Protein AF-A0A2J8V232-F1 (afdb_monomer_lite)

pLDDT: mean 94.03, std 5.63, range [61.97, 98.62]

Sequence (91 aa):
MTLHTTRGSALLSWVNSLHVADPVEAVLQLQDCSIFIKIIDRIHGTEEGQQILKQPVSERLDFVCSFLQKNRKHPSSPECLVSAQKVLEGS

Secondary structure (DSSP, 8-state):
-PPPHHHHHHHHHHHHHT-SSS--SSGGGGTTSHHHHHHHHHHHTS-THHHHTTS-HHHHHHHHHHHHHHHSS-TT-SS-SS-HHHHHTT-

InterPro domains:
  IPR048724 Nuclear mitotic apparatus protein 1, N-terminal hook domain [PF21670] (6-91)

Structure (mmCIF, N/CA/C/O backbone):
data_AF-A0A2J8V232-F1
#
_entry.id   AF-A0A2J8V232-F1
#
loop_
_atom_site.group_PDB
_atom_site.id
_atom_site.type_symbol
_atom_site.label_atom_id
_atom_site.label_alt_id
_atom_site.label_comp_id
_atom_site.label_asym_id
_atom_site.label_entity_id
_atom_site.label_seq_id
_atom_site.pdbx_PDB_ins_code
_atom_site.Cartn_x
_atom_site.Cartn_y
_atom_site.Cartn_z
_atom_site.occupancy
_atom_site.B_iso_or_equiv
_atom_site.auth_seq_id
_atom_site.auth_comp_id
_atom_site.auth_asym_id
_atom_site.auth_atom_id
_atom_site.pdbx_PDB_model_num
ATOM 1 N N . MET A 1 1 ? 15.007 14.013 -5.955 1.00 77.19 1 MET A N 1
ATOM 2 C CA . MET A 1 1 ? 15.937 12.860 -5.932 1.00 77.19 1 MET A CA 1
ATOM 3 C C . MET A 1 1 ? 15.263 11.732 -6.684 1.00 77.19 1 MET A C 1
ATOM 5 O O . MET A 1 1 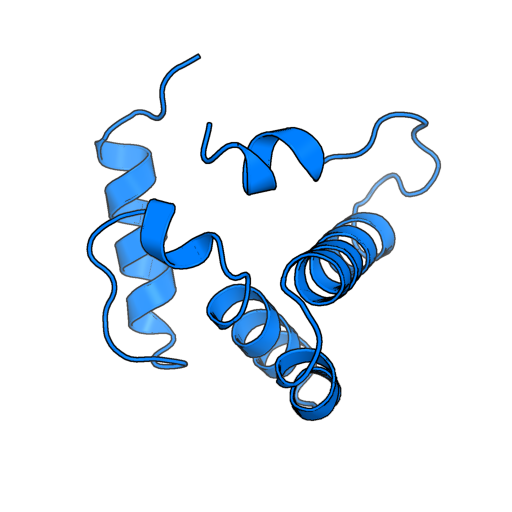? 14.068 11.579 -6.499 1.00 77.19 1 MET A O 1
ATOM 9 N N . THR A 1 2 ? 15.975 10.992 -7.530 1.00 85.75 2 THR A N 1
ATOM 10 C CA . THR A 1 2 ? 15.404 9.855 -8.268 1.00 85.75 2 THR A CA 1
ATOM 11 C C . THR A 1 2 ? 15.703 8.540 -7.548 1.00 85.75 2 THR A C 1
ATOM 13 O O . THR A 1 2 ? 16.730 8.406 -6.875 1.00 85.75 2 THR A O 1
ATOM 16 N N . LEU A 1 3 ? 14.799 7.566 -7.657 1.00 89.94 3 LEU A N 1
ATOM 17 C CA . LEU A 1 3 ? 15.006 6.234 -7.092 1.00 89.94 3 LEU A CA 1
ATOM 18 C C . LEU A 1 3 ? 16.075 5.482 -7.899 1.00 89.94 3 LEU A C 1
ATOM 20 O O . LEU A 1 3 ? 15.958 5.333 -9.111 1.00 89.94 3 LEU A O 1
ATOM 24 N N . HIS A 1 4 ? 17.107 4.974 -7.223 1.00 94.06 4 HIS A N 1
ATOM 25 C CA . HIS A 1 4 ? 18.121 4.140 -7.867 1.00 94.06 4 HIS A CA 1
ATOM 26 C C . HIS A 1 4 ? 17.523 2.792 -8.289 1.00 94.06 4 HIS A C 1
ATOM 28 O O . HIS A 1 4 ? 16.939 2.094 -7.455 1.00 94.06 4 HIS A O 1
ATOM 34 N N . THR A 1 5 ? 17.734 2.387 -9.544 1.00 91.88 5 THR A N 1
ATOM 35 C CA . THR A 1 5 ? 17.116 1.193 -10.142 1.00 91.88 5 THR A CA 1
ATOM 36 C C . THR A 1 5 ? 17.316 -0.061 -9.299 1.00 91.88 5 THR A C 1
ATOM 38 O O . THR A 1 5 ? 16.346 -0.733 -8.971 1.00 91.88 5 THR A O 1
ATOM 41 N N . THR A 1 6 ? 18.543 -0.339 -8.844 1.00 95.44 6 THR A N 1
ATOM 42 C CA . THR A 1 6 ? 18.811 -1.552 -8.048 1.00 95.44 6 THR A CA 1
ATOM 43 C C . THR A 1 6 ? 18.090 -1.561 -6.701 1.00 95.44 6 THR A C 1
ATOM 45 O O . THR A 1 6 ? 17.705 -2.628 -6.229 1.00 95.44 6 THR A O 1
ATOM 48 N N . ARG A 1 7 ? 17.858 -0.387 -6.091 1.00 96.62 7 ARG A N 1
ATOM 49 C CA . ARG A 1 7 ? 17.085 -0.283 -4.846 1.00 96.62 7 ARG A CA 1
ATOM 50 C C . ARG A 1 7 ? 15.615 -0.585 -5.115 1.00 96.62 7 ARG A C 1
ATOM 52 O O . ARG A 1 7 ? 15.024 -1.368 -4.382 1.00 96.62 7 ARG A O 1
ATOM 59 N N . GLY A 1 8 ? 15.059 -0.012 -6.185 1.00 96.44 8 GLY A N 1
ATOM 60 C CA . GLY A 1 8 ? 13.692 -0.295 -6.621 1.00 96.44 8 GLY A CA 1
ATOM 61 C C . GLY A 1 8 ? 13.477 -1.778 -6.922 1.00 96.44 8 GLY A C 1
ATOM 62 O O . GLY A 1 8 ? 12.589 -2.392 -6.342 1.00 96.44 8 GLY A O 1
ATOM 63 N N . SER A 1 9 ? 14.333 -2.383 -7.749 1.00 96.69 9 SER A N 1
ATOM 64 C CA . SER A 1 9 ? 14.218 -3.798 -8.124 1.00 96.69 9 SER A CA 1
ATOM 65 C C . SER A 1 9 ? 14.329 -4.744 -6.927 1.00 96.69 9 SER A C 1
ATOM 67 O O . SER A 1 9 ? 13.555 -5.692 -6.830 1.00 96.69 9 SER A O 1
ATOM 69 N N . ALA A 1 10 ? 15.246 -4.485 -5.989 1.00 98.25 10 ALA A N 1
ATOM 70 C CA . ALA A 1 10 ? 15.369 -5.303 -4.783 1.00 98.25 10 ALA A CA 1
ATOM 71 C C . ALA A 1 10 ? 14.121 -5.202 -3.889 1.00 98.25 10 ALA A C 1
ATOM 73 O O . ALA A 1 10 ? 13.638 -6.220 -3.392 1.00 98.25 10 ALA A O 1
ATOM 74 N N . LEU A 1 11 ? 13.563 -3.995 -3.724 1.00 98.31 11 LEU A N 1
ATOM 75 C CA . LEU A 1 11 ? 12.319 -3.793 -2.976 1.00 98.31 11 LEU A CA 1
ATOM 76 C C . LEU A 1 11 ? 11.139 -4.506 -3.643 1.00 98.31 11 LEU A C 1
ATOM 78 O O . LEU A 1 11 ? 10.381 -5.178 -2.952 1.00 98.31 11 LEU A O 1
ATOM 82 N N . LEU A 1 12 ? 11.008 -4.422 -4.968 1.00 98.31 12 LEU A N 1
ATOM 83 C CA . LEU A 1 12 ? 9.958 -5.131 -5.707 1.00 98.31 12 LEU A CA 1
ATOM 84 C C . LEU A 1 12 ? 10.119 -6.652 -5.608 1.00 98.31 12 LEU A C 1
ATOM 86 O O . LEU A 1 12 ? 9.139 -7.356 -5.386 1.00 98.31 12 LEU A O 1
ATOM 90 N N . SER A 1 13 ? 11.351 -7.166 -5.679 1.00 98.50 13 SER A N 1
ATOM 91 C CA . SER A 1 13 ? 11.620 -8.592 -5.464 1.00 98.50 13 SER A CA 1
ATOM 92 C C . SER A 1 13 ? 11.206 -9.048 -4.063 1.00 98.50 13 SER A C 1
ATOM 94 O O . SER A 1 13 ? 10.695 -10.158 -3.915 1.00 98.50 13 SER A O 1
ATOM 96 N N . TRP A 1 14 ? 11.417 -8.214 -3.040 1.00 98.62 14 TRP A N 1
ATOM 97 C CA . TRP A 1 14 ? 10.944 -8.495 -1.686 1.00 98.62 14 TRP A CA 1
ATOM 98 C C . TRP A 1 14 ? 9.416 -8.441 -1.595 1.00 98.62 14 TRP A C 1
ATOM 100 O O . TRP A 1 14 ? 8.823 -9.363 -1.052 1.00 98.62 14 TRP A O 1
ATOM 110 N N . VAL A 1 15 ? 8.765 -7.426 -2.170 1.00 98.44 15 VAL A N 1
ATOM 111 C CA . VAL A 1 15 ? 7.295 -7.334 -2.200 1.00 98.44 15 VAL A CA 1
ATOM 112 C C . VAL A 1 15 ? 6.679 -8.569 -2.866 1.00 98.44 15 VAL A C 1
ATOM 114 O O . VAL A 1 15 ? 5.765 -9.178 -2.310 1.00 98.44 15 VAL A O 1
ATOM 117 N N . ASN A 1 16 ? 7.209 -8.984 -4.018 1.00 98.62 16 ASN A N 1
ATOM 118 C CA . ASN A 1 16 ? 6.687 -10.118 -4.780 1.00 98.62 16 ASN A CA 1
ATOM 119 C C . ASN A 1 16 ? 6.862 -11.460 -4.051 1.00 98.62 16 ASN A C 1
ATOM 121 O O . ASN A 1 16 ? 5.993 -12.324 -4.162 1.00 98.62 16 ASN A O 1
ATOM 125 N N . SER A 1 17 ? 7.928 -11.637 -3.259 1.00 98.50 17 SER A N 1
ATOM 126 C CA . SER A 1 17 ? 8.131 -12.872 -2.480 1.00 98.50 17 SER A CA 1
ATOM 127 C C . SER A 1 17 ? 7.125 -13.039 -1.337 1.00 98.50 17 SER A C 1
ATOM 129 O O . SER A 1 17 ? 6.978 -14.130 -0.783 1.00 98.50 17 SER A O 1
ATOM 131 N N . LEU A 1 18 ? 6.389 -11.976 -0.994 1.00 98.12 18 LEU A N 1
ATOM 132 C CA . LEU A 1 18 ? 5.313 -12.048 -0.017 1.00 98.12 18 LEU A CA 1
ATOM 133 C C . LEU A 1 18 ? 4.031 -12.666 -0.599 1.00 98.12 18 LEU A C 1
ATOM 135 O O . LEU A 1 18 ? 3.168 -13.053 0.180 1.00 98.12 18 LEU A O 1
ATOM 139 N N . HIS A 1 19 ? 3.864 -12.799 -1.916 1.00 97.81 19 HIS A N 1
ATOM 140 C CA . HIS A 1 19 ? 2.675 -13.441 -2.506 1.00 97.81 19 HIS A CA 1
ATOM 141 C C . HIS A 1 19 ? 1.322 -12.907 -1.971 1.00 97.81 19 HIS A C 1
ATOM 143 O O . HIS A 1 19 ? 0.355 -13.652 -1.838 1.00 97.81 19 HIS A O 1
ATOM 149 N N . VAL A 1 20 ? 1.249 -11.614 -1.629 1.00 96.69 20 VAL A N 1
ATOM 150 C CA . VAL A 1 20 ? 0.012 -10.958 -1.151 1.00 96.69 20 VAL A CA 1
ATOM 151 C C . VAL A 1 20 ? -0.847 -10.401 -2.300 1.00 96.69 20 VAL A C 1
ATOM 153 O O . VAL A 1 20 ? -2.005 -10.018 -2.114 1.00 96.69 20 VAL A O 1
ATOM 156 N N . ALA A 1 21 ? -0.281 -10.334 -3.501 1.00 97.44 21 ALA A N 1
ATOM 157 C CA . ALA A 1 21 ? -0.920 -9.910 -4.739 1.00 97.44 21 ALA A CA 1
ATOM 158 C C . ALA A 1 21 ? -0.184 -10.546 -5.929 1.00 97.44 21 ALA A C 1
ATOM 160 O O . ALA A 1 21 ? 0.840 -11.212 -5.739 1.00 97.44 21 ALA A O 1
ATOM 161 N N . ASP A 1 22 ? -0.694 -10.312 -7.137 1.00 98.06 22 ASP A N 1
ATOM 162 C CA . ASP A 1 22 ? 0.027 -10.636 -8.366 1.00 98.06 22 ASP A CA 1
ATOM 163 C C . ASP A 1 22 ? 1.364 -9.871 -8.437 1.00 98.06 22 ASP A C 1
ATOM 165 O O . ASP A 1 22 ? 1.478 -8.780 -7.860 1.00 98.06 22 ASP A O 1
ATOM 169 N N . PRO A 1 23 ? 2.388 -10.419 -9.121 1.00 97.88 23 PRO A N 1
ATOM 170 C CA . PRO A 1 23 ? 3.694 -9.778 -9.211 1.00 97.88 23 PRO A CA 1
ATOM 171 C C . PRO A 1 23 ? 3.633 -8.369 -9.811 1.00 97.88 23 PRO A C 1
ATOM 173 O O . PRO A 1 23 ? 2.965 -8.132 -10.817 1.00 97.88 23 PRO A O 1
ATOM 176 N N . VAL A 1 24 ? 4.392 -7.447 -9.218 1.00 98.19 24 VAL A N 1
ATOM 177 C CA . VAL A 1 24 ? 4.584 -6.080 -9.718 1.00 98.19 24 VAL A CA 1
ATOM 178 C C . VAL A 1 24 ? 5.998 -5.882 -10.265 1.00 98.19 24 VAL A C 1
ATOM 180 O O . VAL A 1 24 ? 6.971 -6.426 -9.738 1.00 98.19 24 VAL A O 1
ATOM 183 N N . GLU A 1 25 ? 6.118 -5.068 -11.309 1.00 97.25 25 GLU A N 1
ATOM 184 C CA . GLU A 1 25 ? 7.365 -4.799 -12.038 1.00 97.25 25 GLU A CA 1
ATOM 185 C C . GLU A 1 25 ? 7.834 -3.343 -11.888 1.00 97.25 25 GLU A C 1
ATOM 187 O O . GLU A 1 25 ? 9.007 -3.037 -12.108 1.00 97.25 25 GLU A O 1
ATOM 192 N N . ALA A 1 26 ? 6.949 -2.442 -11.452 1.00 96.81 26 ALA A N 1
ATOM 193 C CA . ALA A 1 26 ? 7.241 -1.031 -11.238 1.00 96.81 26 ALA A CA 1
ATOM 194 C C . ALA A 1 26 ? 6.760 -0.549 -9.864 1.00 96.81 26 ALA A C 1
ATOM 196 O O . ALA A 1 26 ? 5.671 -0.886 -9.408 1.00 96.81 26 ALA A O 1
ATOM 197 N N . VAL A 1 27 ? 7.541 0.333 -9.231 1.00 96.25 27 VAL A N 1
ATOM 198 C CA . VAL A 1 27 ? 7.198 0.933 -7.925 1.00 96.25 27 VAL A CA 1
ATOM 199 C C . VAL A 1 27 ? 5.883 1.712 -7.983 1.00 96.25 27 VAL A C 1
ATOM 201 O O . VAL A 1 27 ? 5.138 1.724 -7.009 1.00 96.25 27 VAL A O 1
ATOM 204 N N . LEU A 1 28 ? 5.551 2.291 -9.140 1.00 95.69 28 LEU A N 1
ATOM 205 C CA . LEU A 1 28 ? 4.294 3.012 -9.345 1.00 95.69 28 LEU A CA 1
ATOM 206 C C . LEU A 1 28 ? 3.055 2.110 -9.183 1.00 95.69 28 LEU A C 1
ATOM 208 O O . LEU A 1 28 ? 1.995 2.596 -8.813 1.00 95.69 28 LEU A O 1
ATOM 212 N N . GLN A 1 29 ? 3.181 0.790 -9.370 1.00 97.25 29 GLN A N 1
ATOM 213 C CA . GLN A 1 29 ? 2.081 -0.152 -9.118 1.00 97.25 29 GLN A CA 1
ATOM 214 C C . GLN A 1 29 ? 1.737 -0.285 -7.625 1.00 97.25 29 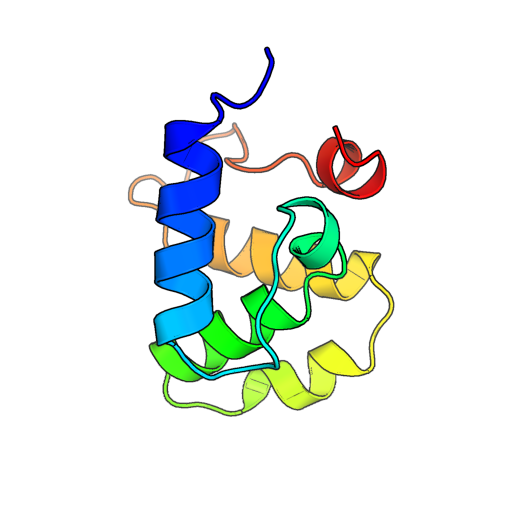GLN A C 1
ATOM 216 O O . GLN A 1 29 ? 0.696 -0.837 -7.289 1.00 97.25 29 GLN A O 1
ATOM 221 N N . LEU A 1 30 ? 2.581 0.232 -6.723 1.00 97.50 30 LEU A N 1
ATOM 222 C CA . LEU A 1 30 ? 2.317 0.279 -5.281 1.00 97.50 30 LEU A CA 1
ATOM 223 C C . LEU A 1 30 ? 1.531 1.535 -4.860 1.00 97.50 30 LEU A C 1
ATOM 225 O O . LEU A 1 30 ? 1.134 1.647 -3.700 1.00 97.50 30 LEU A O 1
ATOM 229 N N . GLN A 1 31 ? 1.325 2.488 -5.777 1.00 96.50 31 GLN A N 1
ATOM 230 C CA . GLN A 1 31 ? 0.770 3.814 -5.483 1.00 96.50 31 GLN A CA 1
ATOM 231 C C . GLN A 1 31 ? -0.652 3.758 -4.912 1.00 96.50 31 GLN A C 1
ATOM 233 O O . GLN A 1 31 ? -1.028 4.584 -4.083 1.00 96.50 31 GLN A O 1
ATOM 238 N N . ASP A 1 32 ? -1.438 2.759 -5.310 1.00 96.69 32 ASP A N 1
ATOM 239 C CA . ASP A 1 32 ? -2.815 2.602 -4.847 1.00 96.69 32 ASP A CA 1
ATOM 240 C C . ASP A 1 32 ? -2.916 2.104 -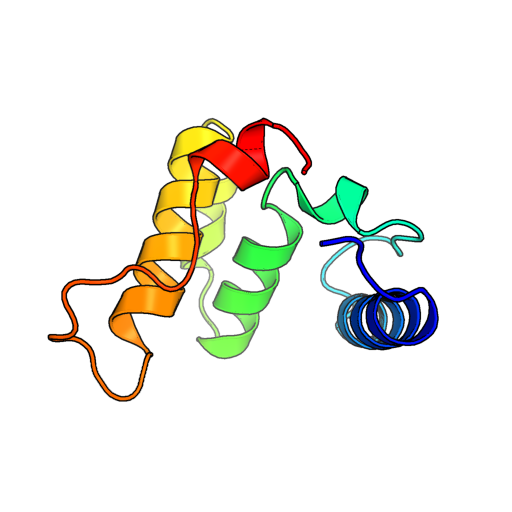3.388 1.00 96.69 32 ASP A C 1
ATOM 242 O O . ASP A 1 32 ? -4.013 1.993 -2.846 1.00 96.69 32 ASP A O 1
ATOM 246 N N . CYS A 1 33 ? -1.779 1.812 -2.748 1.00 98.12 33 CYS A N 1
ATOM 247 C CA . CYS A 1 33 ? -1.644 1.344 -1.369 1.00 98.12 33 CYS A CA 1
ATOM 248 C C . CYS A 1 33 ? -2.273 -0.027 -1.060 1.00 98.12 33 CYS A C 1
ATOM 250 O O . CYS A 1 33 ? -2.173 -0.488 0.079 1.00 98.12 33 CYS A O 1
ATOM 252 N N . SER A 1 34 ? -2.855 -0.730 -2.037 1.00 98.19 34 SER A N 1
ATOM 253 C CA . SER A 1 34 ? -3.502 -2.030 -1.803 1.00 98.19 34 SER A CA 1
ATOM 254 C C . SER A 1 34 ? -2.521 -3.086 -1.289 1.00 98.19 34 SER A C 1
ATOM 256 O O . SER A 1 34 ? -2.802 -3.783 -0.313 1.00 98.19 34 SER A O 1
ATOM 258 N N . ILE A 1 35 ? -1.339 -3.172 -1.901 1.00 98.38 35 ILE A N 1
ATOM 259 C CA . ILE A 1 35 ? -0.283 -4.110 -1.507 1.00 98.38 35 ILE A CA 1
ATOM 260 C C . ILE A 1 35 ? 0.260 -3.763 -0.118 1.00 98.38 35 ILE A C 1
ATOM 262 O O . ILE A 1 35 ? 0.440 -4.662 0.699 1.00 98.38 35 ILE A O 1
ATOM 266 N N . PHE A 1 36 ? 0.461 -2.478 0.195 1.00 98.44 36 PHE A N 1
ATOM 267 C CA . PHE A 1 36 ? 0.928 -2.065 1.523 1.00 98.44 36 PHE A CA 1
ATOM 268 C C . PHE A 1 36 ? -0.053 -2.458 2.626 1.00 98.44 36 PHE A C 1
ATOM 270 O O . PHE A 1 36 ? 0.378 -2.980 3.652 1.00 98.44 36 PHE A O 1
ATOM 277 N N . ILE A 1 37 ? -1.357 -2.287 2.399 1.00 98.50 37 ILE A N 1
ATOM 278 C CA . ILE A 1 37 ? -2.389 -2.712 3.353 1.00 98.50 37 ILE A CA 1
ATOM 279 C C . ILE A 1 37 ? -2.311 -4.222 3.604 1.00 98.50 37 ILE A C 1
ATOM 281 O O . ILE A 1 37 ? -2.277 -4.649 4.754 1.00 98.50 37 ILE A O 1
ATOM 285 N N . LYS A 1 38 ? -2.186 -5.039 2.552 1.00 98.25 38 LYS A N 1
ATOM 286 C CA . LYS A 1 38 ? -2.058 -6.497 2.708 1.00 98.25 38 LYS A CA 1
ATOM 287 C C . LYS A 1 38 ? -0.756 -6.920 3.402 1.00 98.25 38 LYS A C 1
ATOM 289 O O . LYS A 1 38 ? -0.731 -7.923 4.112 1.00 98.25 38 LYS A O 1
ATOM 294 N N . ILE A 1 39 ? 0.333 -6.173 3.211 1.00 98.31 39 ILE A N 1
ATOM 295 C CA . ILE A 1 39 ? 1.585 -6.387 3.954 1.00 98.31 39 ILE A CA 1
ATOM 296 C C . ILE A 1 39 ? 1.378 -6.078 5.445 1.00 98.31 39 ILE A C 1
ATOM 298 O O . ILE A 1 39 ? 1.854 -6.843 6.281 1.00 98.31 39 ILE A O 1
ATOM 302 N N . ILE A 1 40 ? 0.653 -5.007 5.785 1.00 98.06 40 ILE A N 1
ATOM 303 C CA . ILE A 1 40 ? 0.313 -4.657 7.175 1.00 98.06 40 ILE A CA 1
ATOM 304 C C . ILE A 1 40 ? -0.538 -5.759 7.821 1.00 98.06 40 ILE A C 1
ATOM 306 O O . ILE A 1 40 ? -0.185 -6.223 8.905 1.00 98.06 40 ILE A O 1
ATOM 310 N N . ASP A 1 41 ? -1.584 -6.230 7.136 1.00 97.56 41 ASP A N 1
ATOM 311 C CA . ASP A 1 41 ? -2.411 -7.365 7.577 1.00 97.56 41 ASP A CA 1
ATOM 312 C C . ASP A 1 41 ? -1.542 -8.594 7.875 1.00 97.56 41 ASP A C 1
ATOM 314 O O . ASP A 1 41 ? -1.644 -9.207 8.939 1.00 97.56 41 ASP A O 1
ATOM 318 N N . ARG A 1 42 ? -0.592 -8.906 6.983 1.00 97.31 42 ARG A N 1
ATOM 319 C CA . ARG A 1 42 ? 0.343 -10.019 7.178 1.00 97.31 42 ARG A CA 1
ATOM 320 C C . ARG A 1 42 ? 1.275 -9.830 8.378 1.00 97.31 42 ARG A C 1
ATOM 322 O O . ARG A 1 42 ? 1.589 -10.815 9.042 1.00 97.31 42 ARG A O 1
ATOM 329 N N . ILE A 1 43 ? 1.736 -8.608 8.648 1.00 96.81 43 ILE A N 1
ATOM 330 C CA . ILE A 1 43 ? 2.581 -8.298 9.814 1.00 96.81 43 ILE A CA 1
ATOM 331 C C . ILE A 1 43 ? 1.790 -8.475 11.115 1.00 96.81 43 ILE A C 1
ATOM 333 O O . ILE A 1 43 ? 2.321 -9.027 12.077 1.00 96.81 43 ILE A O 1
ATOM 337 N N . HIS A 1 44 ? 0.539 -8.014 11.151 1.00 95.00 44 HIS A N 1
ATOM 338 C CA . HIS A 1 44 ? -0.316 -8.126 12.334 1.00 95.00 44 HIS A CA 1
ATOM 339 C C . HIS A 1 44 ? -0.946 -9.513 12.509 1.00 95.00 44 HIS A C 1
ATOM 341 O O . HIS A 1 44 ? -1.350 -9.855 13.618 1.00 95.00 44 HIS A O 1
ATOM 347 N N . GLY A 1 45 ? -1.040 -10.308 11.440 1.00 94.88 45 GLY A N 1
ATOM 348 C CA . GLY A 1 45 ? -1.818 -11.545 11.440 1.00 94.88 45 GLY A CA 1
ATOM 349 C C . GLY A 1 45 ? -3.323 -11.287 11.561 1.00 94.88 45 GLY A C 1
ATOM 350 O O . GLY A 1 45 ? -4.031 -12.096 12.157 1.00 94.88 45 GLY A O 1
ATOM 351 N N . THR A 1 46 ? -3.802 -10.150 11.044 1.00 93.81 46 THR A N 1
ATOM 352 C CA . THR A 1 46 ? -5.211 -9.726 11.095 1.00 93.81 46 THR A CA 1
ATOM 353 C C . THR A 1 46 ? -5.742 -9.406 9.695 1.00 93.81 46 THR A C 1
ATOM 355 O O . THR A 1 46 ? -4.987 -9.369 8.729 1.00 93.81 46 THR A O 1
ATOM 358 N N . GLU A 1 47 ? -7.054 -9.184 9.583 1.00 93.00 47 GLU A N 1
ATOM 359 C CA . GLU A 1 47 ? -7.739 -8.796 8.336 1.00 93.00 47 GLU A CA 1
ATOM 360 C C . GLU A 1 47 ? -8.331 -7.373 8.416 1.00 93.00 47 GLU A C 1
ATOM 362 O O . GLU A 1 47 ? -9.293 -7.037 7.721 1.00 93.00 47 GLU A O 1
ATOM 367 N N . GLU A 1 48 ? -7.793 -6.520 9.292 1.00 89.81 48 GLU A N 1
ATOM 368 C CA . GLU A 1 48 ? -8.287 -5.148 9.502 1.00 89.81 48 GLU A CA 1
ATOM 369 C C . GLU A 1 48 ? -8.238 -4.318 8.209 1.00 89.81 48 GLU A C 1
ATOM 371 O O . GLU A 1 48 ? -9.150 -3.534 7.916 1.00 89.81 48 GLU A O 1
ATOM 376 N N . GLY A 1 49 ? -7.217 -4.549 7.386 1.00 93.06 49 GLY A N 1
ATOM 377 C CA . GLY A 1 49 ? -7.019 -3.912 6.097 1.00 93.06 49 GLY A CA 1
ATOM 378 C C . GLY A 1 49 ? -8.108 -4.208 5.068 1.00 93.06 49 GLY A C 1
ATOM 379 O O . GLY A 1 49 ? -8.311 -3.399 4.161 1.00 93.06 49 GLY A O 1
ATOM 380 N N . GLN A 1 50 ? -8.885 -5.289 5.207 1.00 92.94 50 GLN A N 1
ATOM 381 C CA . GLN A 1 50 ? -9.913 -5.656 4.220 1.00 92.94 50 GLN A CA 1
ATOM 382 C C . GLN A 1 50 ? -11.030 -4.613 4.092 1.00 92.94 50 GLN A C 1
ATOM 384 O O . GLN A 1 50 ? -11.557 -4.396 2.998 1.00 92.94 50 GLN A O 1
ATOM 389 N N . GLN A 1 51 ? -11.394 -3.934 5.185 1.00 94.12 51 GLN A N 1
ATOM 390 C CA . GLN A 1 51 ? -12.366 -2.836 5.108 1.00 94.12 51 GLN A CA 1
ATOM 391 C C . GLN A 1 51 ? -11.732 -1.562 4.544 1.00 94.12 51 GLN A C 1
ATOM 393 O O . GLN A 1 51 ? -12.392 -0.824 3.815 1.00 94.12 51 GLN A O 1
ATOM 398 N N . ILE A 1 52 ? -10.446 -1.334 4.822 1.00 97.19 52 ILE A N 1
ATOM 399 C CA . ILE A 1 52 ? -9.687 -0.195 4.294 1.00 97.19 52 ILE A CA 1
ATOM 400 C C . ILE A 1 52 ? -9.510 -0.311 2.773 1.00 97.19 52 ILE A C 1
ATOM 402 O O . ILE A 1 52 ? -9.606 0.689 2.069 1.00 97.19 52 ILE A O 1
ATOM 406 N N . LEU A 1 53 ? -9.347 -1.524 2.232 1.00 97.38 53 LEU A N 1
ATOM 407 C CA . LEU A 1 53 ? -9.218 -1.764 0.786 1.00 97.38 53 LEU A CA 1
ATOM 408 C C . LEU A 1 53 ? -10.414 -1.265 -0.041 1.00 97.38 53 LEU A C 1
ATOM 410 O O . LEU A 1 53 ? -10.256 -1.006 -1.232 1.00 97.38 53 LEU A O 1
ATOM 414 N N . LYS A 1 54 ? -11.593 -1.119 0.572 1.00 96.00 54 LYS A N 1
ATOM 415 C CA . LYS A 1 54 ? -12.807 -0.603 -0.083 1.00 96.00 54 LYS A CA 1
ATOM 416 C C . LYS A 1 54 ? -12.863 0.926 -0.120 1.00 96.00 54 LYS A C 1
ATOM 418 O O . LYS A 1 54 ? -13.751 1.484 -0.759 1.00 96.00 54 LYS A O 1
ATOM 423 N N . GLN A 1 55 ? -11.965 1.595 0.596 1.00 97.50 55 GLN A N 1
ATOM 424 C CA . GLN A 1 55 ? -11.943 3.046 0.720 1.00 97.50 55 GLN A CA 1
ATOM 425 C C . GLN A 1 55 ? -11.135 3.697 -0.419 1.00 97.50 55 GLN A C 1
ATOM 427 O O . GLN A 1 55 ? -10.339 3.029 -1.091 1.00 97.50 55 GLN A O 1
ATOM 432 N N . PRO A 1 56 ? -11.319 5.008 -0.663 1.00 97.19 56 PRO A N 1
ATOM 433 C CA . PRO A 1 56 ? -10.526 5.756 -1.637 1.00 97.19 56 PRO A CA 1
ATOM 434 C C . PRO A 1 56 ? -9.013 5.668 -1.381 1.00 97.19 56 PRO A C 1
ATOM 436 O O . PRO A 1 56 ? -8.566 5.401 -0.269 1.00 97.19 56 PRO A O 1
ATOM 439 N N . VAL A 1 57 ? -8.202 5.938 -2.413 1.00 95.81 57 VAL A N 1
ATOM 440 C CA . VAL A 1 57 ? -6.725 5.910 -2.315 1.00 95.81 57 VAL A CA 1
ATOM 441 C C . 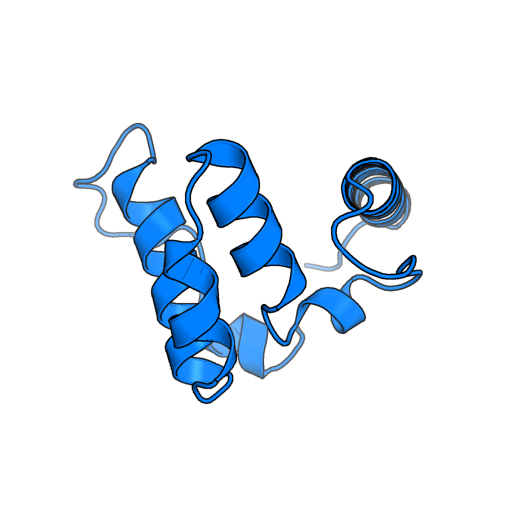VAL A 1 57 ? -6.204 6.802 -1.182 1.00 95.81 57 VAL A C 1
ATOM 443 O O . VAL A 1 57 ? -5.264 6.405 -0.504 1.00 95.81 57 VAL A O 1
ATOM 446 N N . SER A 1 58 ? -6.820 7.964 -0.940 1.00 95.25 58 SER A N 1
ATOM 447 C CA . SER A 1 58 ? -6.434 8.868 0.152 1.00 95.25 58 SER A CA 1
ATOM 448 C C . SER A 1 58 ? -6.567 8.211 1.528 1.00 95.25 58 SER A C 1
ATOM 450 O O . SER A 1 58 ? -5.607 8.197 2.283 1.00 95.25 58 SER A O 1
ATOM 452 N N . GLU A 1 59 ? -7.704 7.574 1.812 1.00 96.81 59 GLU A N 1
ATOM 453 C CA . GLU A 1 59 ? -7.948 6.871 3.081 1.00 96.81 59 GLU A CA 1
ATOM 454 C C . GLU A 1 59 ? -7.022 5.653 3.238 1.00 96.81 59 GLU A C 1
ATOM 456 O O . GLU A 1 59 ? -6.465 5.393 4.307 1.00 96.81 59 GLU A O 1
ATOM 461 N N . ARG A 1 60 ? -6.791 4.918 2.139 1.00 97.75 60 ARG A N 1
ATOM 462 C CA . ARG A 1 60 ? -5.825 3.808 2.105 1.00 97.75 60 ARG A CA 1
ATOM 463 C C . ARG A 1 60 ? -4.412 4.286 2.445 1.00 97.75 60 ARG A C 1
ATOM 465 O O . ARG A 1 60 ? -3.699 3.629 3.204 1.00 97.75 60 ARG A O 1
ATOM 472 N N . LEU A 1 61 ? -4.015 5.431 1.900 1.00 97.00 61 LEU A N 1
ATOM 473 C CA . LEU A 1 61 ? -2.722 6.055 2.150 1.00 97.00 61 LEU A CA 1
ATOM 474 C C . LEU A 1 61 ? -2.608 6.576 3.586 1.00 97.00 61 LEU A C 1
ATOM 476 O O . LEU A 1 61 ? -1.575 6.357 4.221 1.00 97.00 61 LEU A O 1
ATOM 480 N N . ASP A 1 62 ? -3.659 7.191 4.123 1.00 95.81 62 ASP A N 1
ATOM 481 C CA . ASP A 1 62 ? -3.700 7.676 5.504 1.00 95.81 62 ASP A CA 1
ATOM 482 C C . ASP A 1 62 ? -3.574 6.525 6.507 1.00 95.81 62 ASP A C 1
ATOM 484 O O . ASP A 1 62 ? -2.836 6.639 7.492 1.00 95.81 62 ASP A O 1
ATOM 488 N N . PHE A 1 63 ? -4.193 5.375 6.225 1.00 96.56 63 PHE A N 1
ATOM 489 C CA . PHE A 1 63 ? -4.023 4.157 7.016 1.00 96.56 63 PHE A CA 1
ATOM 490 C C . PHE A 1 63 ? -2.564 3.672 7.029 1.00 96.56 63 PHE A C 1
ATOM 492 O O . PHE A 1 63 ? -1.996 3.430 8.100 1.00 96.56 63 PHE A O 1
ATOM 499 N N . VAL A 1 64 ? -1.923 3.576 5.858 1.00 97.25 64 VAL A N 1
ATOM 500 C CA . VAL A 1 64 ? -0.513 3.156 5.746 1.00 97.25 64 VAL A CA 1
ATOM 501 C C . VAL A 1 64 ? 0.416 4.153 6.447 1.00 97.25 64 VAL A C 1
ATOM 503 O O . VAL A 1 64 ? 1.295 3.748 7.213 1.00 97.25 64 VAL A O 1
ATOM 506 N N . CYS A 1 65 ? 0.209 5.457 6.243 1.00 95.69 65 CYS A N 1
ATOM 507 C CA . CYS A 1 65 ? 0.981 6.507 6.909 1.00 95.69 65 CYS A CA 1
ATOM 508 C C . CYS A 1 65 ? 0.827 6.426 8.432 1.00 95.69 65 CYS A C 1
ATOM 510 O O . CYS A 1 65 ? 1.822 6.479 9.159 1.00 95.69 65 CYS A O 1
ATOM 512 N N . SER A 1 66 ? -0.401 6.226 8.915 1.00 94.06 66 SER A N 1
ATOM 513 C CA . SER A 1 66 ? -0.703 6.066 10.340 1.00 94.06 66 SER A CA 1
ATOM 514 C C . SER A 1 66 ? -0.012 4.839 10.938 1.00 94.06 66 SER A C 1
ATOM 516 O O . SER A 1 66 ? 0.563 4.926 12.026 1.00 94.06 66 SER A O 1
ATOM 518 N N . PHE A 1 67 ? 0.010 3.712 10.217 1.00 95.75 67 PHE A N 1
ATOM 519 C CA . PHE A 1 67 ? 0.741 2.512 10.631 1.00 95.75 67 PHE A CA 1
ATOM 520 C C . PHE A 1 67 ? 2.245 2.782 10.781 1.00 95.75 67 PHE A C 1
ATOM 522 O O . PHE A 1 67 ? 2.833 2.447 11.815 1.00 95.75 67 PHE A O 1
ATOM 529 N N . LEU A 1 68 ? 2.872 3.416 9.786 1.00 95.88 68 LEU A N 1
ATOM 530 C CA . LEU A 1 68 ? 4.303 3.738 9.820 1.00 95.88 68 LEU A CA 1
ATOM 531 C C . LEU A 1 68 ? 4.631 4.724 10.948 1.00 95.88 68 LEU A C 1
ATOM 533 O O . LEU A 1 68 ? 5.627 4.562 11.656 1.00 95.88 68 LEU A O 1
ATOM 537 N N . GLN A 1 69 ? 3.768 5.718 11.152 1.00 92.31 69 GLN A N 1
ATOM 538 C CA . GLN A 1 69 ? 3.918 6.719 12.200 1.00 92.31 69 GLN A CA 1
ATOM 539 C C . GLN A 1 69 ? 3.787 6.116 13.606 1.00 92.31 69 GLN A C 1
ATOM 541 O O . GLN A 1 69 ? 4.552 6.484 14.498 1.00 92.31 69 GLN A O 1
ATOM 546 N N . LYS A 1 70 ? 2.859 5.171 13.805 1.00 93.25 70 LYS A N 1
ATOM 547 C CA . LYS A 1 70 ? 2.649 4.474 15.085 1.00 93.25 70 LYS A CA 1
ATOM 548 C C . LYS A 1 70 ? 3.814 3.548 15.449 1.00 93.25 70 LYS A C 1
ATOM 550 O O . LYS A 1 70 ? 4.136 3.421 16.626 1.00 93.25 70 LYS A O 1
ATOM 555 N N . ASN A 1 71 ? 4.445 2.920 14.456 1.00 94.06 71 ASN A N 1
ATOM 556 C CA . ASN A 1 71 ? 5.459 1.878 14.664 1.00 94.06 71 ASN A CA 1
ATOM 557 C C . ASN A 1 71 ? 6.916 2.363 14.548 1.00 94.06 71 ASN A C 1
ATOM 559 O O . ASN A 1 71 ? 7.851 1.574 14.698 1.00 94.06 71 ASN A O 1
ATOM 563 N N . ARG A 1 72 ? 7.154 3.652 14.285 1.00 93.56 72 ARG A N 1
ATOM 564 C CA . ARG A 1 72 ? 8.516 4.207 14.259 1.00 93.56 72 ARG A CA 1
ATOM 565 C C . ARG A 1 72 ? 9.108 4.324 15.668 1.00 93.56 72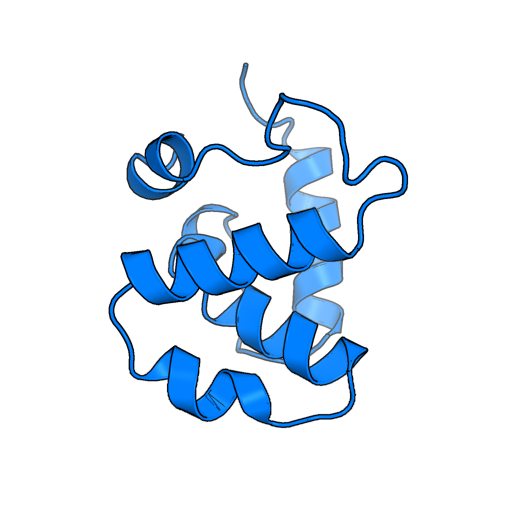 ARG A C 1
ATOM 567 O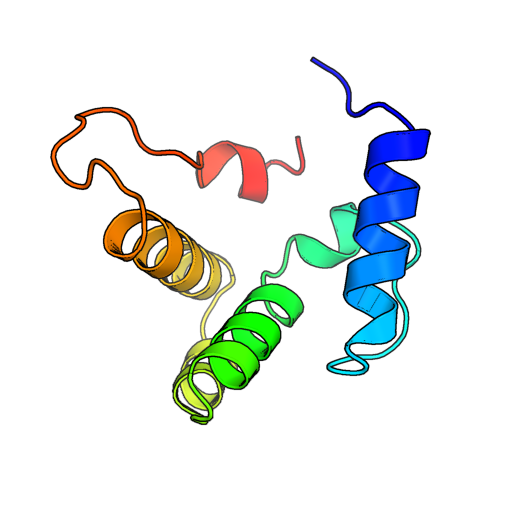 O . ARG A 1 72 ? 8.397 4.557 16.638 1.00 93.56 72 ARG A O 1
ATOM 574 N N . LYS A 1 73 ? 10.441 4.276 15.778 1.00 94.00 73 LYS A N 1
ATOM 575 C CA . LYS A 1 73 ? 11.151 4.363 17.073 1.00 94.00 73 LYS A CA 1
ATOM 576 C C . LYS A 1 73 ? 10.991 5.699 17.809 1.00 94.00 73 LYS A C 1
ATOM 578 O O . LYS A 1 73 ? 11.104 5.726 19.028 1.00 94.00 73 LYS A O 1
ATOM 583 N N . HIS A 1 74 ? 10.729 6.791 17.088 1.00 92.38 74 HIS A N 1
ATOM 584 C CA . HIS A 1 74 ? 10.554 8.131 17.664 1.00 92.38 74 HIS A CA 1
ATOM 585 C C . HIS A 1 74 ? 9.182 8.726 17.300 1.00 92.38 74 HIS A C 1
ATOM 587 O O . HIS A 1 74 ? 9.121 9.635 16.472 1.00 92.38 74 HIS A O 1
ATOM 593 N N . PRO A 1 75 ? 8.072 8.239 17.893 1.00 85.31 75 PRO A N 1
ATOM 594 C CA . PRO A 1 75 ? 6.711 8.655 17.543 1.00 85.31 75 PRO A CA 1
ATOM 595 C C . PRO A 1 75 ? 6.442 10.152 17.719 1.00 85.31 75 PRO A C 1
ATOM 597 O O . PRO A 1 75 ? 5.619 10.700 16.994 1.00 85.31 75 PRO A O 1
ATOM 600 N N . SER A 1 76 ? 7.163 10.822 18.620 1.00 85.62 76 SER A N 1
ATOM 601 C CA . SER A 1 76 ? 7.007 12.247 18.939 1.00 85.62 76 SER A CA 1
ATOM 602 C C . SER A 1 76 ? 7.718 13.212 17.984 1.00 85.62 76 SER A C 1
ATOM 604 O O . SER A 1 76 ? 7.561 14.419 18.138 1.00 85.62 76 SER A O 1
ATOM 606 N N . SER A 1 77 ? 8.501 12.724 17.013 1.00 86.69 77 SER A N 1
ATOM 607 C CA . SER A 1 77 ? 9.160 13.611 16.044 1.00 86.69 77 SER A CA 1
ATOM 608 C C . SER A 1 77 ? 8.123 14.425 15.239 1.00 86.69 77 SER A C 1
ATOM 610 O O . SER A 1 77 ? 7.134 13.856 14.774 1.00 86.69 77 SER A O 1
ATOM 612 N N . PRO A 1 78 ? 8.309 15.738 15.038 1.00 82.00 78 PRO A N 1
ATOM 613 C CA . PRO A 1 78 ? 7.340 16.557 14.307 1.00 82.00 78 PRO A CA 1
ATOM 614 C C . PRO A 1 78 ? 7.280 16.219 12.809 1.00 82.00 78 PRO A C 1
ATOM 616 O O . PRO A 1 78 ? 6.277 16.481 12.152 1.00 82.00 78 PRO A O 1
ATOM 619 N N . GLU A 1 79 ? 8.338 15.619 12.263 1.00 84.81 79 GLU A N 1
ATOM 620 C CA . GLU A 1 79 ? 8.430 15.273 10.847 1.00 84.81 79 GLU A CA 1
ATOM 621 C C . GLU A 1 79 ? 7.769 13.919 10.574 1.00 84.81 79 GLU A C 1
ATOM 623 O O . GLU A 1 79 ? 8.062 12.920 11.242 1.00 84.81 79 GLU A O 1
ATOM 628 N N . CYS A 1 80 ? 6.885 13.869 9.576 1.00 85.31 80 CYS A N 1
ATOM 629 C CA . CYS A 1 80 ? 6.326 12.614 9.081 1.00 85.31 80 CYS A CA 1
ATOM 630 C C . CYS A 1 80 ? 7.354 11.885 8.202 1.00 85.31 80 CYS A C 1
ATOM 632 O O . CYS A 1 80 ? 8.061 12.508 7.413 1.00 85.31 80 CYS A O 1
ATOM 634 N N . LEU A 1 81 ? 7.404 10.552 8.298 1.00 90.25 81 LEU A N 1
ATOM 635 C CA . LEU A 1 81 ? 8.289 9.723 7.467 1.00 90.25 81 LEU A CA 1
ATOM 636 C C . LEU A 1 81 ? 7.872 9.699 5.989 1.00 90.25 81 LEU A C 1
ATOM 638 O O . LEU A 1 81 ? 8.704 9.447 5.119 1.00 90.25 81 LEU A O 1
ATOM 642 N N . VAL A 1 82 ? 6.586 9.926 5.714 1.00 92.88 82 VAL A N 1
ATOM 643 C CA . VAL A 1 82 ? 5.986 9.810 4.382 1.00 92.88 82 VAL A CA 1
ATOM 644 C C . VAL A 1 82 ? 5.175 11.064 4.081 1.00 92.88 82 VAL A C 1
ATOM 646 O O . VAL A 1 82 ? 4.418 11.550 4.917 1.00 92.88 82 VAL A O 1
ATOM 649 N N . SER A 1 83 ? 5.325 11.589 2.867 1.00 92.19 83 SER A N 1
ATOM 650 C CA . SER A 1 83 ? 4.478 12.664 2.353 1.00 92.19 83 SER A CA 1
ATOM 651 C C . SER A 1 83 ? 3.348 12.058 1.529 1.00 92.19 83 SER A C 1
ATOM 653 O O . SER A 1 83 ? 3.596 11.556 0.434 1.00 92.19 83 SER A O 1
ATOM 655 N N . ALA A 1 84 ? 2.115 12.129 2.037 1.00 89.50 84 ALA A N 1
ATOM 656 C CA . ALA A 1 84 ? 0.945 11.628 1.318 1.00 89.50 84 ALA A CA 1
ATOM 657 C C . ALA A 1 84 ? 0.767 12.325 -0.045 1.00 89.50 84 ALA A C 1
ATOM 659 O O . ALA A 1 84 ? 0.497 11.681 -1.054 1.00 89.50 84 ALA A O 1
ATOM 660 N N . GLN A 1 85 ? 1.031 13.634 -0.091 1.00 89.56 85 GLN A N 1
ATOM 661 C CA . GLN A 1 85 ? 0.983 14.418 -1.322 1.00 89.56 85 GLN A CA 1
ATOM 662 C C . GLN A 1 85 ? 1.916 13.856 -2.408 1.00 89.56 85 GLN A C 1
ATOM 664 O O . GLN A 1 85 ? 1.465 13.611 -3.522 1.00 89.56 85 GLN A O 1
ATOM 669 N N . LYS A 1 86 ? 3.187 13.578 -2.085 1.00 92.12 86 LYS A N 1
ATOM 670 C CA . LYS A 1 86 ? 4.149 13.051 -3.072 1.00 92.12 86 LYS A CA 1
ATOM 671 C C . LYS A 1 86 ? 3.761 11.672 -3.602 1.00 92.12 86 LYS A C 1
ATOM 673 O O . LYS A 1 86 ? 3.993 11.373 -4.769 1.00 92.12 86 LYS A O 1
ATOM 678 N N . VAL A 1 87 ? 3.138 10.842 -2.761 1.00 89.50 87 VAL A N 1
ATOM 679 C CA . VAL A 1 87 ? 2.628 9.531 -3.186 1.00 89.50 87 VAL A CA 1
ATOM 680 C C . VAL A 1 87 ? 1.483 9.698 -4.184 1.00 89.50 87 VAL A C 1
ATOM 682 O O . VAL A 1 87 ? 1.485 9.033 -5.217 1.00 89.50 87 VAL A O 1
ATOM 685 N N . LEU A 1 88 ? 0.545 10.616 -3.934 1.00 86.44 88 LEU A N 1
ATOM 686 C CA . LEU A 1 88 ? -0.539 10.918 -4.878 1.00 86.44 88 LEU A CA 1
ATOM 687 C C . LEU A 1 88 ? -0.014 11.502 -6.200 1.00 86.44 88 LEU A C 1
ATOM 689 O O . LEU A 1 88 ? -0.551 11.194 -7.260 1.00 86.44 88 LEU A O 1
ATOM 693 N N . GLU A 1 89 ? 1.067 12.278 -6.150 1.00 88.25 89 GLU A N 1
ATOM 694 C CA . GLU A 1 89 ? 1.767 12.809 -7.329 1.00 88.25 89 GLU A CA 1
ATOM 695 C C . GLU A 1 89 ? 2.614 11.747 -8.064 1.00 88.25 89 GLU A C 1
ATOM 697 O O . GLU A 1 89 ? 3.094 12.004 -9.166 1.00 88.25 89 GLU A O 1
ATOM 702 N N . GLY A 1 90 ? 2.814 10.557 -7.482 1.00 81.88 90 GLY A N 1
ATOM 703 C CA . GLY A 1 90 ? 3.587 9.462 -8.085 1.00 81.88 90 GLY A CA 1
ATOM 704 C C . GLY A 1 90 ? 5.084 9.756 -8.216 1.00 81.88 90 GLY A C 1
ATOM 705 O O . GLY A 1 90 ? 5.730 9.243 -9.132 1.00 81.88 90 GLY A O 1
ATOM 706 N N . SER A 1 91 ? 5.608 10.619 -7.339 1.00 61.97 91 SER A N 1
ATOM 707 C CA . SER A 1 91 ? 6.933 11.251 -7.442 1.00 61.97 91 SER A CA 1
ATOM 708 C C . SER A 1 91 ? 7.962 10.722 -6.444 1.00 61.97 91 SER A C 1
ATOM 710 O O . SER A 1 91 ? 7.601 10.494 -5.267 1.00 61.97 91 SER A O 1
#

Radius of gyration: 13.47 Å; chains: 1; bounding box: 32×30×31 Å

Foldseek 3Di:
DDDDPVVQQVVQVVLVVVVLDPRDDGPLVCLLLLSVLSVVCVVVVHDPSVVVNVDGSLSSLVVSQVVCLVPDPCNPDPDGPDDNVVSVVSD

Organism: Pongo abelii (NCBI:txid9601)